Protein AF-A0A9D8RUJ7-F1 (afdb_monomer_lite)

Foldseek 3Di:
DDDDPQALVNLLVVLVCCVVDVVNVVVQCVVPNCRSVVSNVVSVVVSVD

pLDDT: mean 93.63, std 6.54, range [62.09, 96.75]

Secondary structure (DSSP, 8-state):
-------HHHHHHHHHHHHHSHHHHHHHHTTSTTHHHHHHHHHHHHTT-

Sequence (49 aa):
ANFYHCTDDILAGLGQMYVCDERFKKNIDSHGEGTAEFVAEAIKIYCKK

Structure (mmCIF, N/CA/C/O backbone):
data_AF-A0A9D8RUJ7-F1
#
_entry.id   AF-A0A9D8RUJ7-F1
#
loop_
_atom_site.group_PDB
_atom_site.id
_atom_site.type_symbol
_atom_site.label_atom_id
_atom_site.label_alt_id
_atom_site.label_comp_id
_atom_site.label_asym_id
_atom_site.label_entity_id
_atom_site.label_seq_id
_atom_site.pdbx_PDB_ins_code
_atom_site.Cartn_x
_atom_site.Cartn_y
_atom_site.Cartn_z
_atom_site.occupancy
_atom_site.B_iso_or_equiv
_atom_site.auth_seq_id
_atom_site.auth_comp_id
_atom_site.auth_asym_id
_atom_site.auth_atom_id
_atom_site.pdbx_PDB_model_num
ATOM 1 N N . ALA A 1 1 ? 19.349 10.079 -4.186 1.00 66.12 1 ALA A N 1
ATOM 2 C CA . ALA A 1 1 ? 18.418 9.017 -3.764 1.00 66.12 1 ALA A CA 1
ATOM 3 C C . ALA A 1 1 ? 18.700 7.792 -4.618 1.00 66.12 1 ALA A C 1
ATOM 5 O O . ALA A 1 1 ? 18.726 7.933 -5.833 1.00 66.12 1 ALA A O 1
ATOM 6 N N . ASN A 1 2 ? 18.998 6.647 -4.004 1.00 83.69 2 ASN A N 1
ATOM 7 C CA . ASN A 1 2 ? 19.205 5.391 -4.724 1.00 83.69 2 ASN A CA 1
ATOM 8 C C . ASN A 1 2 ? 17.911 4.586 -4.622 1.00 83.69 2 ASN A C 1
ATOM 10 O O . ASN A 1 2 ? 17.589 4.090 -3.545 1.00 83.69 2 ASN A O 1
ATOM 14 N N . PHE A 1 3 ? 17.160 4.505 -5.717 1.00 89.31 3 PHE A N 1
ATOM 15 C CA . PHE A 1 3 ? 15.973 3.660 -5.812 1.00 89.31 3 PHE A CA 1
ATOM 16 C C . PHE A 1 3 ? 16.329 2.378 -6.558 1.00 89.31 3 PHE A C 1
ATOM 18 O O . PHE A 1 3 ? 17.153 2.396 -7.472 1.00 89.31 3 PHE A O 1
ATOM 25 N N . TYR A 1 4 ? 15.719 1.267 -6.156 1.00 90.94 4 TYR A N 1
ATOM 26 C CA . TYR A 1 4 ? 15.833 0.009 -6.882 1.00 90.94 4 TYR A CA 1
ATOM 27 C C . TYR A 1 4 ? 14.789 -0.048 -8.002 1.00 90.94 4 TYR A C 1
ATOM 29 O O . TYR A 1 4 ? 13.785 0.667 -7.970 1.00 90.94 4 TYR A O 1
ATOM 37 N N . HIS A 1 5 ? 15.027 -0.902 -8.999 1.00 92.69 5 HIS A N 1
ATOM 38 C CA . HIS A 1 5 ? 14.027 -1.185 -10.021 1.00 92.69 5 HIS A CA 1
ATOM 39 C C . HIS A 1 5 ? 12.862 -1.950 -9.385 1.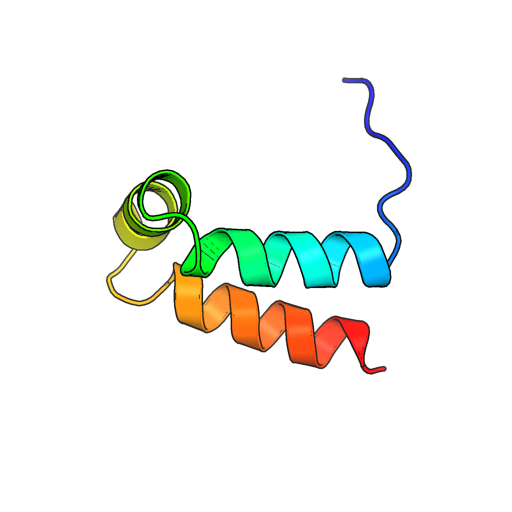00 92.69 5 HIS A C 1
ATOM 41 O O . HIS A 1 5 ? 12.981 -3.133 -9.072 1.00 92.69 5 HIS A O 1
ATOM 47 N N . CYS A 1 6 ? 11.762 -1.245 -9.139 1.00 93.31 6 CYS A N 1
ATOM 48 C CA . CYS A 1 6 ? 10.532 -1.828 -8.628 1.00 93.31 6 CYS A CA 1
ATOM 49 C C . CYS A 1 6 ? 9.754 -2.423 -9.805 1.00 93.31 6 CYS A C 1
ATOM 51 O O . CYS A 1 6 ? 9.235 -1.675 -10.633 1.00 93.31 6 CYS A O 1
ATOM 53 N N . THR A 1 7 ? 9.729 -3.751 -9.906 1.00 95.56 7 THR A N 1
ATOM 54 C CA . THR A 1 7 ? 8.886 -4.465 -10.871 1.00 95.56 7 THR A CA 1
ATOM 55 C C . THR A 1 7 ? 7.430 -4.462 -10.410 1.00 95.56 7 THR A C 1
ATOM 57 O O . THR A 1 7 ? 7.148 -4.225 -9.232 1.00 95.56 7 THR A O 1
ATOM 60 N N . ASP A 1 8 ? 6.505 -4.785 -11.313 1.00 95.38 8 ASP A N 1
ATOM 61 C CA . ASP A 1 8 ? 5.077 -4.865 -10.986 1.00 95.38 8 ASP A CA 1
ATOM 62 C C . ASP A 1 8 ? 4.790 -5.895 -9.880 1.00 95.38 8 ASP A C 1
ATOM 64 O O . ASP A 1 8 ? 3.967 -5.645 -9.003 1.00 95.38 8 ASP A O 1
ATOM 68 N N . ASP A 1 9 ? 5.540 -7.000 -9.830 1.00 94.81 9 ASP A N 1
ATOM 69 C CA . ASP A 1 9 ? 5.442 -7.984 -8.743 1.00 94.81 9 ASP A CA 1
ATOM 70 C C . ASP A 1 9 ? 5.838 -7.396 -7.381 1.00 94.81 9 ASP A C 1
ATOM 72 O O . ASP A 1 9 ? 5.170 -7.635 -6.370 1.00 94.81 9 ASP A O 1
ATOM 76 N N . ILE A 1 10 ? 6.914 -6.598 -7.341 1.00 95.81 10 ILE A N 1
ATOM 77 C CA . ILE A 1 10 ? 7.345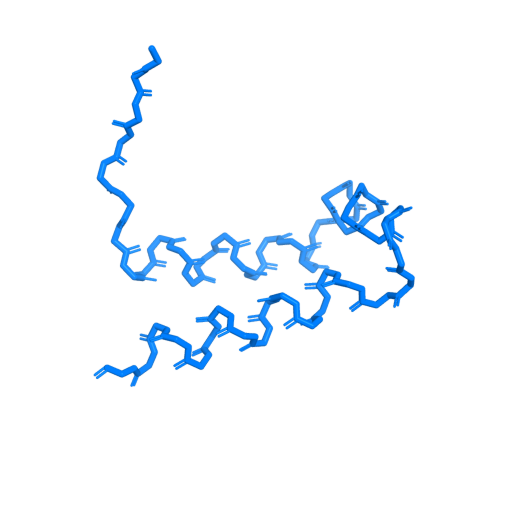 -5.936 -6.104 1.00 95.81 10 ILE A CA 1
ATOM 78 C C . ILE A 1 10 ? 6.306 -4.893 -5.696 1.00 95.81 10 ILE A C 1
ATOM 80 O O . ILE A 1 10 ? 5.927 -4.830 -4.526 1.00 95.81 10 ILE A O 1
ATOM 84 N N . LEU A 1 11 ? 5.803 -4.111 -6.653 1.00 95.81 11 LEU A N 1
ATOM 85 C CA . LEU A 1 11 ? 4.778 -3.108 -6.400 1.00 95.81 11 LEU A CA 1
ATOM 86 C C . LEU A 1 11 ? 3.487 -3.746 -5.866 1.00 95.81 11 LEU A C 1
ATOM 88 O O . LEU A 1 11 ? 2.941 -3.271 -4.869 1.00 95.81 11 LEU A O 1
ATOM 92 N N . ALA A 1 12 ? 3.038 -4.858 -6.453 1.00 95.88 12 ALA A N 1
ATOM 93 C CA . ALA A 1 12 ? 1.889 -5.622 -5.976 1.00 95.88 12 ALA A CA 1
ATOM 94 C C . ALA A 1 12 ? 2.091 -6.144 -4.542 1.00 95.88 12 ALA A C 1
ATOM 96 O O . ALA A 1 12 ? 1.170 -6.064 -3.722 1.00 95.88 12 ALA A O 1
ATOM 97 N N . GLY A 1 13 ? 3.297 -6.624 -4.217 1.00 95.56 13 GLY A N 1
ATOM 98 C CA . GLY A 1 13 ? 3.664 -7.028 -2.858 1.00 95.56 13 GLY A CA 1
ATOM 99 C C . GLY A 1 13 ? 3.629 -5.865 -1.859 1.00 95.56 13 GLY A C 1
ATOM 100 O O . GLY A 1 13 ? 3.092 -6.008 -0.760 1.00 95.56 13 GLY A O 1
ATOM 101 N N . LEU A 1 14 ? 4.128 -4.689 -2.254 1.00 95.69 14 LEU A N 1
ATOM 102 C CA . LEU A 1 14 ? 4.065 -3.474 -1.434 1.00 95.69 14 LEU A CA 1
ATOM 103 C C . LEU A 1 14 ? 2.618 -3.037 -1.174 1.00 95.69 14 LEU A C 1
ATOM 105 O O . LEU A 1 14 ? 2.279 -2.710 -0.039 1.00 95.69 14 LEU A O 1
ATOM 109 N N . GLY A 1 15 ? 1.752 -3.099 -2.190 1.00 95.81 15 GLY A N 1
ATOM 110 C CA . GLY A 1 15 ? 0.325 -2.808 -2.038 1.00 95.81 15 GLY A CA 1
ATOM 111 C C . GLY A 1 15 ? -0.354 -3.715 -1.005 1.00 95.81 15 GLY A C 1
ATOM 112 O O . GLY A 1 15 ? -1.116 -3.232 -0.173 1.00 95.81 15 GLY A O 1
ATOM 113 N N . GLN A 1 16 ? -0.034 -5.014 -0.990 1.00 95.88 16 GLN A N 1
ATOM 114 C CA . GLN A 1 16 ? -0.539 -5.930 0.044 1.00 95.88 16 GLN A CA 1
ATOM 115 C C . GLN A 1 16 ? -0.000 -5.579 1.438 1.00 95.88 16 GLN A C 1
ATOM 117 O O . GLN A 1 16 ? -0.766 -5.539 2.402 1.00 95.88 16 GLN A O 1
ATOM 122 N N . MET A 1 17 ? 1.296 -5.267 1.548 1.00 96.12 17 MET A N 1
ATOM 123 C CA . MET A 1 17 ? 1.927 -4.873 2.813 1.00 96.12 17 MET A CA 1
ATOM 124 C C . MET A 1 17 ? 1.246 -3.650 3.445 1.00 96.12 17 MET A C 1
ATOM 126 O O . MET A 1 17 ? 1.085 -3.611 4.663 1.00 96.12 17 MET A O 1
ATOM 130 N N . TYR A 1 18 ? 0.802 -2.682 2.635 1.00 95.88 18 TYR A N 1
ATOM 131 C CA . TYR A 1 18 ? 0.126 -1.473 3.117 1.00 95.88 18 TYR A CA 1
ATOM 132 C C . TYR A 1 18 ? -1.160 -1.749 3.898 1.00 95.88 18 TYR A C 1
ATOM 134 O O . TYR A 1 18 ? -1.505 -0.961 4.774 1.00 95.88 18 TYR A O 1
ATOM 142 N N . VAL A 1 19 ? -1.848 -2.858 3.613 1.00 95.12 19 VAL A N 1
ATOM 143 C CA . VAL A 1 19 ? -3.086 -3.247 4.306 1.00 95.12 19 VAL A CA 1
ATOM 144 C C . VAL A 1 19 ? -2.816 -4.295 5.387 1.00 95.12 19 VAL A C 1
ATOM 146 O O . VAL A 1 19 ? -3.465 -4.275 6.431 1.00 95.12 19 VAL A O 1
ATOM 149 N N . CYS A 1 20 ? -1.864 -5.204 5.153 1.00 95.12 20 CYS A N 1
ATOM 150 C CA . CYS A 1 20 ? -1.542 -6.289 6.081 1.00 95.12 20 CYS A CA 1
ATOM 151 C C . CYS A 1 20 ? -0.787 -5.824 7.335 1.00 95.12 20 CYS A C 1
ATOM 153 O O . CYS A 1 20 ? -0.955 -6.427 8.393 1.00 95.12 20 CYS A O 1
ATOM 155 N N . ASP A 1 21 ? 0.044 -4.784 7.234 1.00 95.69 21 ASP A N 1
ATOM 156 C CA . ASP A 1 21 ? 0.778 -4.234 8.375 1.00 95.69 21 ASP A CA 1
ATOM 157 C C . ASP A 1 21 ? 0.095 -2.958 8.884 1.00 95.69 21 ASP A C 1
ATOM 159 O O . ASP A 1 21 ? 0.044 -1.929 8.202 1.00 95.69 21 ASP A O 1
ATOM 163 N N . GLU A 1 22 ? -0.400 -3.007 10.124 1.00 94.06 22 G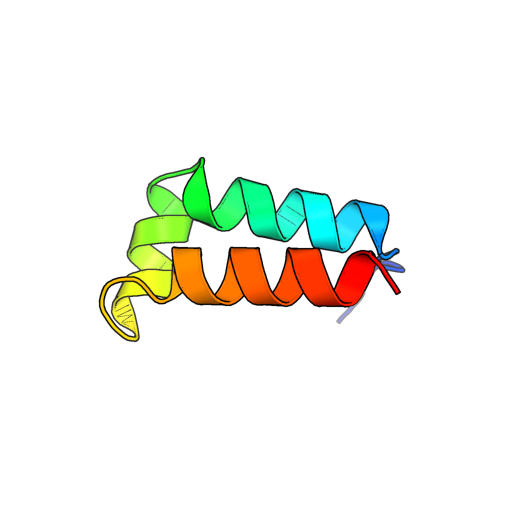LU A N 1
ATOM 164 C CA . GLU A 1 22 ? -1.103 -1.890 10.758 1.00 94.06 22 GLU A CA 1
ATOM 165 C C . GLU A 1 22 ? -0.290 -0.594 10.821 1.00 94.06 22 GLU A C 1
ATOM 167 O O . GLU A 1 22 ? -0.878 0.488 10.856 1.00 94.06 22 GLU A O 1
ATOM 172 N N . ARG A 1 23 ? 1.046 -0.667 10.869 1.00 96.25 23 ARG A N 1
ATOM 173 C CA . ARG A 1 23 ? 1.900 0.529 10.924 1.00 96.25 23 ARG A CA 1
ATOM 174 C C . ARG A 1 23 ? 1.800 1.311 9.624 1.00 96.25 23 ARG A C 1
ATOM 176 O O . ARG A 1 23 ? 1.621 2.528 9.652 1.00 96.25 23 ARG A O 1
ATOM 183 N N . PHE A 1 24 ? 1.883 0.606 8.498 1.00 95.19 24 PHE A N 1
ATOM 184 C CA . PHE A 1 24 ? 1.727 1.205 7.177 1.00 95.19 24 PHE A CA 1
ATOM 185 C C . PHE A 1 24 ? 0.286 1.631 6.943 1.00 95.1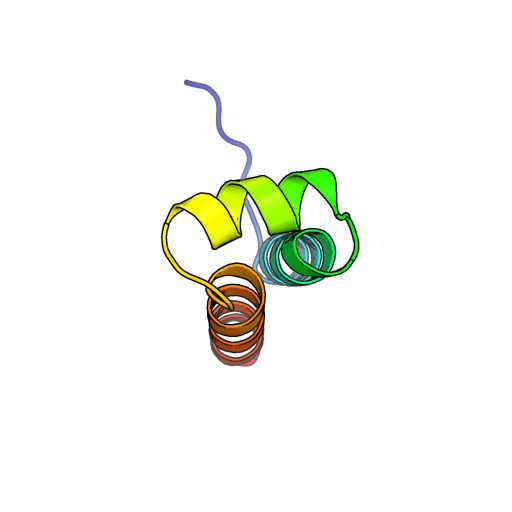9 24 PHE A C 1
ATOM 187 O O . PHE A 1 24 ? 0.070 2.766 6.521 1.00 95.19 24 PHE A O 1
ATOM 194 N N . LYS A 1 25 ? -0.678 0.780 7.312 1.00 95.88 25 LYS A N 1
ATOM 195 C CA . LYS A 1 25 ? -2.101 1.093 7.199 1.00 95.88 25 LYS A CA 1
ATOM 196 C C . LYS A 1 25 ? -2.451 2.392 7.920 1.00 95.88 25 LYS A C 1
ATOM 198 O O . LYS A 1 25 ? -2.929 3.319 7.284 1.00 95.88 25 LYS A O 1
ATOM 203 N N . LYS A 1 26 ? -2.113 2.518 9.210 1.00 96.12 26 LYS A N 1
ATOM 204 C CA . LYS A 1 26 ? -2.379 3.732 10.011 1.00 96.12 26 LYS A CA 1
ATOM 205 C C . LYS A 1 26 ? -1.675 4.969 9.456 1.00 96.12 26 LYS A C 1
ATOM 207 O O . LYS A 1 26 ? -2.240 6.057 9.484 1.00 96.12 26 LYS A O 1
ATOM 212 N N . ASN A 1 27 ? -0.449 4.818 8.955 1.00 95.94 27 ASN A N 1
ATOM 213 C CA . ASN A 1 27 ? 0.280 5.936 8.363 1.00 95.94 27 ASN A CA 1
ATOM 214 C C . ASN A 1 27 ? -0.364 6.411 7.051 1.00 95.94 27 ASN A C 1
ATOM 216 O O . ASN A 1 27 ? -0.494 7.611 6.828 1.00 95.94 27 ASN A O 1
ATOM 220 N N . ILE A 1 28 ? -0.791 5.490 6.189 1.00 95.75 28 ILE A N 1
ATOM 221 C CA . ILE A 1 28 ? -1.443 5.836 4.922 1.00 95.75 28 ILE A CA 1
ATOM 222 C C . ILE A 1 28 ? -2.851 6.384 5.186 1.00 95.75 28 ILE A C 1
ATOM 224 O O . ILE A 1 28 ? -3.176 7.460 4.687 1.00 95.75 28 ILE A O 1
ATOM 228 N N . ASP A 1 29 ? -3.624 5.733 6.056 1.00 96.12 29 ASP A N 1
ATOM 229 C CA . ASP A 1 29 ? -4.976 6.154 6.448 1.00 96.12 29 ASP A CA 1
ATOM 230 C C . ASP A 1 29 ? -5.001 7.496 7.201 1.00 96.12 29 ASP A C 1
ATOM 232 O O . ASP A 1 29 ? -6.048 8.132 7.296 1.00 96.12 29 ASP A O 1
ATOM 236 N N . SER A 1 30 ? -3.856 7.999 7.680 1.00 96.12 30 SER A N 1
ATOM 237 C CA . SER A 1 30 ? -3.765 9.362 8.230 1.00 96.12 30 SER A CA 1
ATOM 238 C C . SER A 1 30 ? -4.108 10.457 7.208 1.00 96.12 30 SER A C 1
ATOM 240 O O . SER A 1 30 ? -4.455 11.572 7.594 1.00 96.12 30 SER A O 1
ATOM 242 N N . HIS A 1 31 ? -4.063 10.130 5.912 1.00 93.50 31 HIS A N 1
ATOM 243 C CA . HIS A 1 31 ? -4.454 11.013 4.811 1.00 93.50 31 HIS A CA 1
ATOM 244 C C . HIS A 1 31 ? -5.940 10.872 4.432 1.00 93.50 31 HIS A C 1
ATOM 246 O O . HIS A 1 31 ? -6.426 11.612 3.578 1.00 93.50 31 HIS A O 1
ATOM 252 N N . GLY A 1 32 ? -6.660 9.941 5.062 1.00 94.50 32 GLY A N 1
ATOM 253 C CA . GLY A 1 32 ? -8.066 9.635 4.820 1.00 94.50 32 GLY A CA 1
ATOM 254 C C . GLY A 1 32 ? -8.371 8.184 5.188 1.00 94.50 32 GLY A C 1
ATOM 255 O O . GLY A 1 32 ? -7.634 7.277 4.800 1.00 94.50 32 GLY A O 1
ATOM 256 N N . GLU A 1 33 ? -9.457 7.946 5.918 1.00 94.25 33 GLU A N 1
ATOM 257 C CA . GLU A 1 33 ? -9.862 6.591 6.306 1.00 94.25 33 GLU A CA 1
ATOM 258 C C . GLU A 1 33 ? -10.076 5.700 5.067 1.00 94.25 33 GLU A C 1
ATOM 260 O O . GLU A 1 33 ? -10.732 6.108 4.108 1.00 94.25 33 GLU A O 1
ATOM 265 N N . GLY A 1 34 ? -9.489 4.497 5.068 1.00 94.12 34 GLY A N 1
ATOM 266 C CA . GLY A 1 34 ? -9.579 3.549 3.949 1.00 94.12 34 GLY A CA 1
ATOM 267 C C . GLY A 1 34 ? -8.636 3.840 2.773 1.00 94.12 34 GLY A C 1
ATOM 268 O O . GLY A 1 34 ? -8.692 3.150 1.752 1.00 94.12 34 GLY A O 1
ATOM 269 N N . THR A 1 35 ? -7.737 4.824 2.889 1.00 96.25 35 THR A N 1
ATOM 270 C CA . THR A 1 35 ? -6.783 5.158 1.815 1.00 96.25 35 THR A CA 1
ATOM 271 C C . THR A 1 35 ? -5.829 4.000 1.521 1.00 96.25 35 THR A C 1
ATOM 273 O O . THR A 1 35 ? -5.531 3.736 0.356 1.00 96.25 35 THR A O 1
ATOM 276 N N . ALA A 1 36 ? -5.366 3.276 2.543 1.00 96.69 36 ALA A N 1
ATOM 277 C CA . ALA A 1 36 ? -4.462 2.142 2.358 1.00 96.69 36 ALA A CA 1
ATOM 2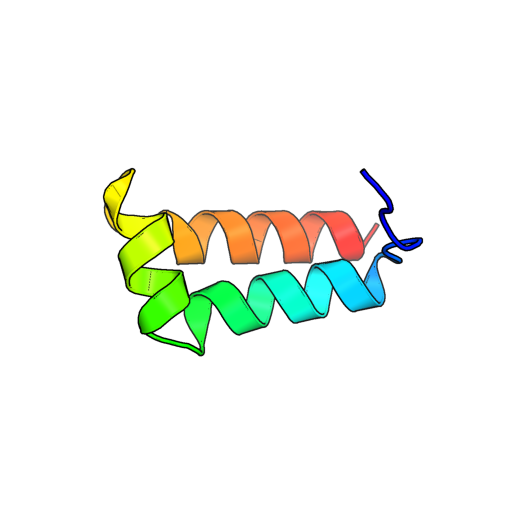78 C C . ALA A 1 36 ? -5.104 1.031 1.515 1.00 96.69 36 ALA A C 1
ATOM 280 O O . ALA A 1 36 ? -4.463 0.470 0.626 1.00 96.69 36 ALA A O 1
ATOM 281 N N . GLU A 1 37 ? -6.382 0.751 1.765 1.00 96.12 37 GLU A N 1
ATOM 282 C CA . GLU A 1 37 ? -7.163 -0.256 1.044 1.00 96.12 37 GLU A CA 1
ATOM 283 C C . GLU A 1 37 ? -7.405 0.176 -0.403 1.00 96.12 37 GLU A C 1
ATOM 285 O O . GLU A 1 37 ? -7.125 -0.587 -1.329 1.00 96.12 37 GLU A O 1
ATOM 290 N N . PHE A 1 38 ? -7.811 1.432 -0.605 1.00 96.62 38 PHE A N 1
ATOM 291 C CA . PHE A 1 38 ? -8.003 2.004 -1.936 1.00 96.62 38 PHE A CA 1
ATOM 292 C C . PHE A 1 38 ? -6.724 1.943 -2.789 1.00 96.62 38 PHE A C 1
ATOM 294 O O . PHE A 1 38 ? -6.749 1.513 -3.945 1.00 96.62 38 PHE A O 1
ATOM 301 N N . VAL A 1 39 ? -5.581 2.333 -2.216 1.00 96.12 39 VAL A N 1
ATOM 302 C CA . VAL A 1 39 ? -4.288 2.308 -2.914 1.00 96.12 39 VAL A CA 1
ATOM 303 C C . VAL A 1 39 ? -3.859 0.875 -3.228 1.00 96.12 39 VAL A C 1
ATOM 305 O O . VAL A 1 39 ? -3.388 0.610 -4.335 1.00 96.12 39 VAL A O 1
ATOM 308 N N . ALA A 1 40 ? -4.047 -0.064 -2.300 1.00 96.38 40 ALA A N 1
ATOM 309 C CA . ALA A 1 40 ? -3.724 -1.470 -2.526 1.00 96.38 40 ALA A CA 1
ATOM 310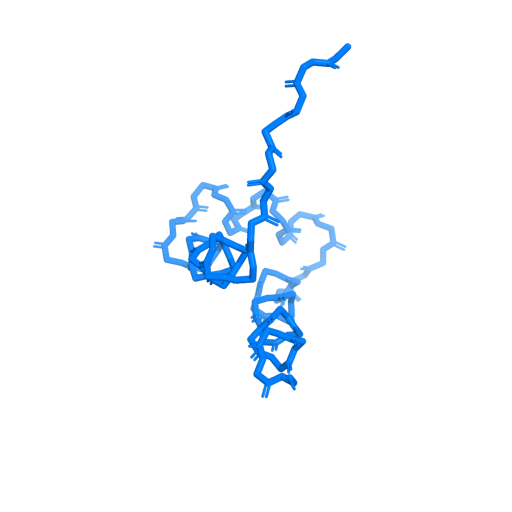 C C . ALA A 1 40 ? -4.549 -2.085 -3.668 1.00 96.38 40 ALA A C 1
ATOM 312 O O . ALA A 1 40 ? -4.004 -2.818 -4.500 1.00 96.38 40 ALA A O 1
ATOM 313 N N . GLU A 1 41 ? -5.843 -1.761 -3.758 1.00 96.38 41 GLU A N 1
ATOM 314 C CA . GLU A 1 41 ? -6.690 -2.189 -4.875 1.00 96.38 41 GLU A CA 1
ATOM 315 C C . GLU A 1 41 ? -6.256 -1.564 -6.203 1.00 96.38 41 GLU A C 1
ATOM 317 O O . GLU A 1 41 ? -6.134 -2.276 -7.205 1.00 96.38 41 GLU A O 1
ATOM 322 N N . ALA A 1 42 ? -5.952 -0.264 -6.211 1.00 96.75 42 ALA A N 1
ATOM 323 C CA . ALA A 1 42 ? -5.461 0.428 -7.398 1.00 96.75 42 ALA A CA 1
ATOM 324 C C . ALA A 1 42 ? -4.147 -0.186 -7.913 1.00 96.75 42 ALA A C 1
ATOM 326 O O . ALA A 1 42 ? -4.028 -0.484 -9.104 1.00 96.75 42 ALA A O 1
ATOM 327 N N . ILE A 1 43 ? -3.194 -0.455 -7.012 1.00 96.38 43 ILE A N 1
ATOM 328 C CA . ILE A 1 43 ? -1.930 -1.136 -7.323 1.00 96.38 43 ILE A CA 1
ATOM 329 C C . ILE A 1 43 ? -2.192 -2.523 -7.916 1.00 96.38 43 ILE A C 1
ATOM 331 O O . ILE A 1 43 ? -1.609 -2.884 -8.939 1.00 96.38 43 ILE A O 1
ATOM 335 N N . LYS A 1 44 ? -3.101 -3.298 -7.315 1.00 95.69 44 LYS A N 1
ATOM 336 C CA . LYS A 1 44 ? -3.452 -4.642 -7.790 1.00 95.69 44 LYS A CA 1
ATOM 337 C C . LYS A 1 44 ? -4.062 -4.630 -9.192 1.00 95.69 44 LYS A C 1
ATOM 339 O O . LYS A 1 44 ? -3.830 -5.570 -9.946 1.00 95.69 44 LYS A O 1
ATOM 344 N N . ILE A 1 45 ? -4.857 -3.618 -9.541 1.00 96.00 45 ILE A N 1
ATOM 345 C CA . ILE A 1 45 ? -5.408 -3.459 -10.897 1.00 96.00 45 ILE A CA 1
ATOM 346 C C . ILE A 1 45 ? -4.308 -3.033 -11.873 1.00 96.00 45 ILE A C 1
ATOM 348 O O . ILE A 1 45 ? -4.245 -3.560 -12.981 1.00 96.00 45 ILE A O 1
ATOM 352 N N . TYR A 1 46 ? -3.435 -2.112 -11.458 1.00 95.62 46 TYR A N 1
ATOM 353 C CA . TYR A 1 46 ? -2.326 -1.624 -12.275 1.00 95.62 46 TYR A CA 1
ATOM 354 C C . TYR A 1 46 ? -1.352 -2.748 -12.660 1.00 95.62 46 TYR A C 1
ATOM 356 O O . TYR A 1 46 ? -1.069 -2.915 -13.840 1.00 95.62 46 TYR A O 1
ATOM 364 N N . CYS A 1 47 ? -0.928 -3.570 -11.695 1.00 94.56 47 CYS A N 1
ATOM 365 C CA . CYS A 1 47 ? 0.050 -4.649 -11.907 1.00 94.56 47 CYS A CA 1
ATOM 366 C C . CYS A 1 47 ? -0.521 -5.879 -12.642 1.00 94.56 47 CYS A C 1
ATOM 368 O O . CYS A 1 47 ? 0.191 -6.850 -12.868 1.00 94.56 47 CYS A O 1
ATOM 370 N N . LYS A 1 48 ? -1.824 -5.892 -12.953 1.00 88.38 48 LYS A N 1
ATOM 371 C CA . LYS A 1 48 ? -2.495 -6.972 -13.700 1.00 88.38 48 LYS A CA 1
ATOM 372 C C . LYS A 1 48 ? -2.642 -6.680 -15.198 1.00 88.38 48 LYS A C 1
ATOM 374 O O . LYS A 1 48 ? -3.249 -7.492 -15.897 1.00 88.38 48 LYS A O 1
ATOM 379 N N . LYS A 1 49 ? -2.184 -5.517 -15.660 1.00 62.09 49 LYS A N 1
ATOM 380 C CA . LYS A 1 49 ? -2.117 -5.164 -17.084 1.00 62.09 49 LYS A CA 1
ATOM 381 C C . LYS A 1 49 ? -0.872 -5.744 -17.731 1.00 62.09 49 LYS A C 1
ATOM 383 O O . LYS A 1 49 ? -0.982 -6.060 -18.935 1.00 62.09 49 LYS A O 1
#

Radius of gyration: 11.3 Å; chains: 1; bounding box: 29×19×28 Å